Protein AF-A0ABD1TBK9-F1 (afdb_monomer_lite)

Radius of gyration: 21.51 Å; chains: 1; bounding box: 66×29×46 Å

Structure (mmCIF, N/CA/C/O backbone):
data_AF-A0ABD1TBK9-F1
#
_entry.id   AF-A0ABD1TBK9-F1
#
loop_
_atom_site.group_PDB
_atom_site.id
_atom_site.type_symbol
_atom_site.label_atom_id
_atom_site.label_alt_id
_atom_site.label_comp_id
_atom_site.label_asym_id
_atom_site.label_entity_id
_atom_site.label_seq_id
_atom_site.pdbx_PDB_ins_code
_atom_site.Cartn_x
_atom_site.Cartn_y
_atom_site.Cartn_z
_atom_site.occupancy
_atom_site.B_iso_or_equiv
_atom_site.auth_seq_id
_atom_site.auth_comp_id
_atom_site.auth_asym_id
_atom_site.auth_atom_id
_atom_site.pdbx_PDB_model_num
ATOM 1 N N . MET A 1 1 ? -43.349 -8.238 -22.561 1.00 41.34 1 MET A N 1
ATOM 2 C CA . MET A 1 1 ? -42.572 -7.432 -21.591 1.00 41.34 1 MET A CA 1
ATOM 3 C C . MET A 1 1 ? -41.735 -8.363 -20.718 1.00 41.34 1 MET A C 1
ATOM 5 O O . MET A 1 1 ? -42.295 -9.047 -19.872 1.00 41.34 1 MET A O 1
ATOM 9 N N . ARG A 1 2 ? -40.418 -8.456 -20.949 1.00 44.94 2 ARG A N 1
ATOM 10 C CA . ARG A 1 2 ? -39.508 -9.195 -20.057 1.00 44.94 2 ARG A CA 1
ATOM 11 C C . ARG A 1 2 ? -39.253 -8.323 -18.826 1.00 44.94 2 ARG A C 1
ATOM 13 O O . ARG A 1 2 ? -38.683 -7.247 -18.963 1.00 44.94 2 ARG A O 1
ATOM 20 N N . LYS A 1 3 ? -39.715 -8.755 -17.650 1.00 49.97 3 LYS A N 1
ATOM 21 C CA . LYS A 1 3 ? -39.369 -8.109 -16.379 1.00 49.97 3 LYS A CA 1
ATOM 22 C C . LYS A 1 3 ? -37.904 -8.426 -16.082 1.00 49.97 3 LYS A C 1
ATOM 24 O O . LYS A 1 3 ? -37.571 -9.561 -15.756 1.00 49.97 3 LYS A O 1
ATOM 29 N N . THR A 1 4 ? -37.030 -7.442 -16.234 1.00 44.91 4 THR A N 1
ATOM 30 C CA . THR A 1 4 ? -35.661 -7.493 -15.725 1.00 44.91 4 THR A CA 1
ATOM 31 C C . THR A 1 4 ? -35.729 -7.489 -14.202 1.00 44.91 4 THR A C 1
ATOM 33 O O . THR A 1 4 ? -36.047 -6.474 -13.585 1.00 44.91 4 THR A O 1
ATOM 36 N N . VAL A 1 5 ? -35.463 -8.637 -13.581 1.00 56.88 5 VAL A N 1
ATOM 37 C CA . VAL A 1 5 ? -35.210 -8.700 -12.141 1.00 56.88 5 VAL A CA 1
ATOM 38 C C . VAL A 1 5 ? -33.866 -8.013 -11.915 1.00 56.88 5 VAL A C 1
ATOM 40 O O . VAL A 1 5 ? -32.826 -8.533 -12.319 1.00 56.88 5 VAL A O 1
ATOM 43 N N . LYS A 1 6 ? -33.876 -6.812 -11.325 1.00 48.91 6 LYS A N 1
ATOM 44 C CA . LYS A 1 6 ? -32.653 -6.199 -10.796 1.00 48.91 6 LYS A CA 1
ATOM 45 C C . LYS A 1 6 ? -32.099 -7.162 -9.747 1.00 48.91 6 LYS A C 1
ATOM 47 O O . LYS A 1 6 ? -32.752 -7.400 -8.735 1.00 48.91 6 LYS A O 1
ATOM 52 N N . LYS A 1 7 ? -30.922 -7.736 -10.001 1.00 46.75 7 LYS A N 1
ATOM 53 C CA . LYS A 1 7 ? -30.163 -8.475 -8.990 1.00 46.75 7 LYS A CA 1
ATOM 54 C C . LYS A 1 7 ? -29.916 -7.502 -7.836 1.00 46.75 7 LYS A C 1
ATOM 56 O O . LYS A 1 7 ? -29.206 -6.517 -8.029 1.00 46.75 7 LYS A O 1
ATOM 61 N N . LEU A 1 8 ? -30.544 -7.729 -6.681 1.00 49.09 8 LEU A N 1
ATOM 62 C CA . LEU A 1 8 ? -30.152 -7.038 -5.457 1.00 49.09 8 LEU A CA 1
ATOM 63 C C . LEU A 1 8 ? -28.691 -7.411 -5.202 1.00 49.09 8 LEU A C 1
ATOM 65 O O . LEU A 1 8 ? -28.365 -8.584 -5.024 1.00 49.09 8 LEU A O 1
ATOM 69 N N . VAL A 1 9 ? -27.806 -6.421 -5.271 1.00 53.62 9 VAL A N 1
ATOM 70 C CA . VAL A 1 9 ? -26.445 -6.544 -4.756 1.00 53.62 9 VAL A CA 1
ATOM 71 C C . VAL A 1 9 ? -26.602 -6.776 -3.254 1.00 53.62 9 VAL A C 1
ATOM 73 O O . VAL A 1 9 ? -27.246 -5.969 -2.587 1.00 53.62 9 VAL A O 1
ATOM 76 N N . SER A 1 10 ? -26.114 -7.906 -2.738 1.00 52.06 10 SER A N 1
ATOM 77 C CA . SER A 1 10 ? -26.109 -8.162 -1.296 1.00 52.06 10 SER A CA 1
ATOM 78 C C . SER A 1 10 ? -25.350 -7.030 -0.607 1.00 52.06 10 SER A C 1
ATOM 80 O O . SER A 1 10 ? -24.216 -6.732 -0.974 1.00 52.06 10 SER A O 1
ATOM 82 N N . SER A 1 11 ? -25.997 -6.385 0.353 1.00 57.34 11 SER A N 1
ATOM 83 C CA . SER A 1 11 ? -25.601 -5.113 0.959 1.00 57.34 11 SER A CA 1
ATOM 84 C C . SER A 1 11 ? -24.466 -5.196 1.988 1.00 57.34 11 SER A C 1
ATOM 86 O O . SER A 1 11 ? -24.346 -4.287 2.794 1.00 57.34 11 SER A O 1
ATOM 88 N N . SER A 1 12 ? -23.642 -6.244 1.996 1.00 69.62 12 SER A N 1
ATOM 89 C CA . SER A 1 12 ? -22.515 -6.369 2.931 1.00 69.62 12 SER A CA 1
ATOM 90 C C . SER A 1 12 ? -21.233 -6.652 2.148 1.00 69.62 12 SER A C 1
ATOM 92 O O . SER A 1 12 ? -20.977 -7.782 1.725 1.00 69.62 12 SER A O 1
ATOM 94 N N . SER A 1 13 ? -20.461 -5.599 1.881 1.00 85.31 13 SER A N 1
ATOM 95 C CA . SER A 1 13 ? -19.109 -5.725 1.331 1.00 85.31 13 SER A CA 1
ATOM 96 C C . SER A 1 13 ? -18.233 -6.492 2.331 1.00 85.31 13 SER A C 1
ATOM 98 O O . SER A 1 13 ? -18.291 -6.172 3.511 1.00 85.31 13 SER A O 1
ATOM 100 N N . PRO A 1 14 ? -17.375 -7.440 1.909 1.00 92.94 14 PRO A N 1
ATOM 101 C CA . PRO A 1 14 ? -16.468 -8.136 2.829 1.00 92.94 14 PRO A CA 1
ATOM 102 C C . PRO A 1 14 ? -15.331 -7.242 3.359 1.00 92.94 14 PRO A C 1
ATOM 104 O O . PRO A 1 14 ? -14.483 -7.713 4.112 1.00 92.94 14 PRO A O 1
ATOM 107 N N . TRP A 1 15 ? -15.264 -5.984 2.919 1.00 95.44 15 TRP A N 1
ATOM 108 C CA . TRP A 1 15 ? -14.154 -5.067 3.188 1.00 95.44 15 TRP A CA 1
ATOM 109 C C . TRP A 1 15 ? -14.458 -4.006 4.243 1.00 95.44 15 TRP A C 1
ATOM 111 O O . TRP A 1 15 ? -13.534 -3.339 4.692 1.00 95.44 15 TRP A O 1
ATOM 121 N N . TYR A 1 16 ? -15.728 -3.832 4.600 1.00 94.69 16 TYR A N 1
ATOM 122 C CA . TYR A 1 16 ? -16.180 -2.806 5.535 1.00 94.69 16 TYR A CA 1
ATOM 123 C C . TYR A 1 16 ? -17.045 -3.438 6.620 1.00 94.69 16 TYR A C 1
ATOM 125 O O . TYR A 1 16 ? -17.432 -4.601 6.500 1.00 94.69 16 TYR A O 1
ATOM 133 N N . ASP A 1 17 ? -17.354 -2.650 7.647 1.00 92.38 17 ASP A N 1
ATOM 134 C CA . ASP A 1 17 ? -18.195 -3.039 8.780 1.00 92.38 17 ASP A CA 1
ATOM 135 C C . ASP A 1 17 ? -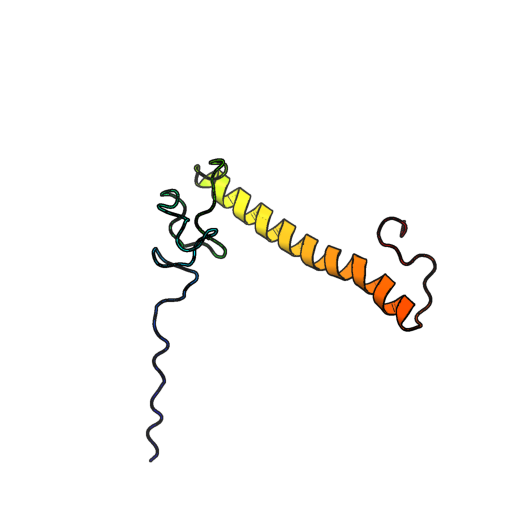17.511 -4.067 9.723 1.00 92.38 17 ASP A C 1
ATOM 137 O O . ASP A 1 17 ? -16.395 -4.544 9.462 1.00 92.38 17 ASP A O 1
ATOM 141 N N . PRO A 1 18 ? -18.135 -4.411 10.869 1.00 90.75 18 PRO A N 1
ATOM 142 C CA . PRO A 1 18 ? -17.553 -5.349 11.834 1.00 90.75 18 PRO A CA 1
ATOM 143 C C . PRO A 1 18 ? -17.305 -6.764 11.287 1.00 90.75 18 PRO A C 1
ATOM 145 O O . PRO A 1 18 ? -16.404 -7.448 11.774 1.00 90.75 18 PRO A O 1
ATOM 148 N N . ASP A 1 19 ? -18.065 -7.177 10.267 1.00 91.12 19 ASP A N 1
ATOM 149 C CA . ASP A 1 19 ? -17.989 -8.505 9.637 1.00 91.12 19 ASP A CA 1
ATOM 150 C C . ASP A 1 19 ? -16.943 -8.590 8.504 1.00 91.12 19 ASP A C 1
ATOM 152 O O . ASP A 1 19 ? -16.866 -9.601 7.797 1.00 91.12 19 ASP A O 1
ATOM 156 N N . ARG A 1 20 ? -16.127 -7.543 8.309 1.00 94.62 20 ARG A N 1
ATOM 157 C CA . ARG A 1 20 ? -15.057 -7.534 7.302 1.00 94.62 20 ARG A CA 1
ATOM 158 C C . ARG A 1 20 ? -14.016 -8.631 7.529 1.00 94.62 20 ARG A C 1
ATOM 160 O O . ARG A 1 20 ? -13.795 -9.111 8.644 1.00 94.62 20 ARG A O 1
ATOM 167 N N . VAL A 1 21 ? -13.293 -8.974 6.466 1.00 96.19 21 VAL A N 1
ATOM 168 C CA . VAL A 1 21 ? -12.138 -9.873 6.568 1.00 96.19 21 VAL A CA 1
ATOM 169 C C . VAL A 1 21 ? -11.017 -9.259 7.414 1.00 96.19 21 VAL A C 1
ATOM 171 O O . VAL A 1 21 ? -10.761 -8.060 7.366 1.00 96.19 21 VAL A O 1
ATOM 174 N N . LYS A 1 22 ? -10.320 -10.101 8.181 1.00 97.12 22 LYS A N 1
ATOM 175 C CA . LYS A 1 22 ? -9.237 -9.693 9.088 1.00 97.12 22 LYS A CA 1
ATOM 176 C C . LYS A 1 22 ? -7.909 -10.349 8.713 1.00 97.12 22 LYS A C 1
ATOM 178 O O . LYS A 1 22 ? -7.892 -11.380 8.041 1.00 97.12 22 LYS A O 1
ATOM 183 N N . TYR A 1 23 ? -6.794 -9.777 9.164 1.00 97.12 23 TYR A N 1
ATOM 184 C CA . TYR A 1 23 ? -5.446 -10.120 8.678 1.00 97.12 23 TYR A CA 1
ATOM 185 C C . TYR A 1 23 ? -4.992 -11.575 8.937 1.00 97.12 23 TYR A C 1
ATOM 187 O O . TYR A 1 23 ? -4.195 -12.103 8.167 1.00 97.12 23 TYR A O 1
ATOM 195 N N . LEU A 1 24 ? -5.521 -12.246 9.971 1.00 97.56 24 LEU A N 1
ATOM 196 C CA . LEU A 1 24 ? -5.291 -13.674 10.273 1.00 97.56 24 LEU A CA 1
ATOM 197 C C . LEU A 1 24 ? -6.540 -14.538 10.033 1.00 97.56 24 LEU A C 1
ATOM 199 O O . LEU A 1 24 ? -6.603 -15.686 10.486 1.00 97.56 24 LEU A O 1
ATOM 203 N N . GLY A 1 25 ? -7.559 -13.998 9.361 1.00 95.50 25 GLY A N 1
ATOM 204 C CA . GLY A 1 25 ? -8.827 -14.685 9.140 1.00 95.50 25 GLY A CA 1
ATOM 205 C C . GLY A 1 25 ? -9.455 -15.168 10.461 1.00 95.50 25 GLY A C 1
ATOM 206 O O . GLY A 1 25 ? -9.612 -14.362 11.381 1.00 95.50 25 GLY A O 1
ATOM 207 N N . PRO A 1 26 ? -9.788 -16.468 10.605 1.00 95.06 26 PRO A N 1
ATOM 208 C CA . PRO A 1 26 ? -10.393 -17.011 11.828 1.00 95.06 26 PRO A CA 1
ATOM 209 C C . PRO A 1 26 ? -9.554 -16.830 13.102 1.00 95.06 26 PRO A C 1
ATOM 211 O O . PRO A 1 26 ? -10.098 -16.897 14.200 1.00 95.06 26 PRO A O 1
ATOM 214 N N . PHE A 1 27 ? -8.242 -16.605 12.976 1.00 96.56 27 PHE A N 1
ATOM 215 C CA . PHE A 1 27 ? -7.335 -16.458 14.118 1.00 96.56 27 PHE A CA 1
ATOM 216 C C . PHE A 1 27 ? -7.158 -15.005 14.576 1.00 96.56 27 PHE A C 1
ATOM 218 O O . PHE A 1 27 ? -6.410 -14.755 15.517 1.00 96.56 27 PHE A O 1
ATOM 225 N N . SER A 1 28 ? -7.823 -14.038 13.935 1.00 92.75 28 SER A N 1
ATOM 226 C CA . SER A 1 28 ? -7.663 -12.618 14.275 1.00 92.75 28 SER A CA 1
ATOM 227 C C . SER A 1 28 ? -8.265 -12.222 15.620 1.00 92.75 28 SER A C 1
ATOM 229 O O . SER A 1 28 ? -7.870 -11.192 16.154 1.00 92.75 28 SER A O 1
ATOM 231 N N . GLY A 1 29 ? -9.213 -12.998 16.154 1.00 91.88 29 GLY A N 1
ATOM 232 C CA . GLY A 1 29 ? -9.905 -12.651 17.393 1.00 91.88 29 GLY A CA 1
ATOM 233 C C . GLY A 1 29 ? -10.583 -11.276 17.327 1.00 91.88 29 GLY A C 1
ATOM 234 O O . GLY A 1 29 ? -11.163 -10.887 16.300 1.00 91.88 29 GLY A O 1
ATOM 235 N N . GLU A 1 30 ? -10.513 -10.543 18.437 1.00 92.25 30 GLU A N 1
ATOM 236 C CA . GLU A 1 30 ? -10.998 -9.167 18.523 1.00 92.25 30 GLU A CA 1
ATOM 237 C C . GLU A 1 30 ? -9.970 -8.187 17.951 1.00 92.25 30 GLU A C 1
ATOM 239 O O . GLU A 1 30 ? -8.779 -8.249 18.247 1.00 92.25 30 GLU A O 1
ATOM 244 N N . SER A 1 31 ? -10.452 -7.278 17.105 1.00 94.69 31 SER A N 1
ATOM 245 C CA . SER A 1 31 ? -9.636 -6.197 16.551 1.00 94.69 31 SER A CA 1
ATOM 246 C C . SER A 1 31 ? -9.612 -5.020 17.530 1.00 94.69 31 SER A C 1
ATOM 248 O O . SER A 1 31 ? -10.560 -4.875 18.306 1.00 94.69 31 SER A O 1
ATOM 250 N N . PRO A 1 32 ? -8.579 -4.158 17.495 1.00 96.38 32 PRO A N 1
ATOM 251 C CA . PRO A 1 32 ? -8.584 -2.919 18.265 1.00 96.38 32 PRO A CA 1
ATOM 252 C C . PRO A 1 32 ? -9.869 -2.110 18.034 1.00 96.38 32 PRO A C 1
ATOM 254 O O . PRO A 1 32 ? -10.360 -2.027 16.910 1.00 96.38 32 PRO A O 1
ATOM 257 N N . ASN A 1 33 ? -10.414 -1.505 19.092 1.00 96.06 33 ASN A N 1
ATOM 258 C CA . ASN A 1 33 ? -11.712 -0.815 19.064 1.00 96.06 33 ASN A CA 1
ATOM 259 C C . ASN A 1 33 ? -11.768 0.396 18.114 1.00 96.06 33 ASN A C 1
ATOM 261 O O . ASN A 1 33 ? -12.852 0.770 17.679 1.00 96.06 33 ASN A O 1
ATOM 265 N N . TYR A 1 34 ? -10.619 0.995 17.796 1.00 95.19 34 TYR A N 1
ATOM 266 C CA . TYR A 1 34 ? -10.479 2.086 16.828 1.00 95.19 34 TYR A CA 1
ATOM 267 C C . TYR A 1 34 ? -10.395 1.605 15.366 1.00 95.19 34 TYR A C 1
ATOM 269 O O . TYR A 1 34 ? -10.506 2.421 14.457 1.00 95.19 34 TYR A O 1
ATOM 277 N N . LEU A 1 35 ? -10.244 0.298 15.119 1.00 96.69 35 LEU A N 1
ATOM 278 C CA . LEU A 1 35 ? -10.288 -0.307 13.782 1.00 96.69 35 LEU A CA 1
ATOM 279 C C . LEU A 1 35 ? -11.682 -0.887 13.522 1.00 96.69 35 LEU A C 1
ATOM 281 O O . LEU A 1 35 ? -11.931 -2.093 13.659 1.00 96.69 35 LEU A O 1
ATOM 285 N N . THR A 1 36 ? -12.618 -0.004 13.189 1.00 95.44 36 THR A N 1
ATOM 286 C CA . THR A 1 36 ? -14.053 -0.312 13.087 1.00 95.44 36 THR A CA 1
ATOM 287 C C . THR A 1 36 ? -14.471 -0.905 11.742 1.00 95.44 36 THR A C 1
ATOM 289 O O . THR A 1 36 ? -15.579 -1.428 11.632 1.00 95.44 36 THR A O 1
ATOM 292 N N . GLY A 1 37 ? -13.601 -0.895 10.730 1.00 95.44 37 GLY A N 1
ATOM 293 C CA . GLY A 1 37 ? -13.960 -1.286 9.368 1.00 95.44 37 GLY A CA 1
ATOM 294 C C . GLY A 1 37 ? -14.565 -0.162 8.537 1.00 95.44 37 GLY A C 1
ATOM 295 O O . GLY A 1 37 ? -15.233 -0.440 7.547 1.00 95.44 37 GLY A O 1
ATOM 296 N N . GLU A 1 38 ? -14.365 1.094 8.929 1.00 95.56 38 GLU A N 1
ATOM 297 C CA . GLU A 1 38 ? -14.822 2.270 8.172 1.00 95.56 38 GLU A CA 1
ATOM 298 C C . GLU A 1 38 ? -13.825 2.700 7.084 1.00 95.56 38 GLU A C 1
ATOM 300 O O . GLU A 1 38 ? -14.201 3.347 6.105 1.00 95.56 38 GLU A O 1
ATOM 305 N N . PHE A 1 39 ? -12.552 2.318 7.226 1.00 95.88 39 PHE A N 1
ATOM 306 C CA . PHE A 1 39 ? -11.468 2.727 6.335 1.00 95.88 39 PHE A CA 1
ATOM 307 C C . PHE A 1 39 ? -11.099 1.615 5.341 1.00 95.88 39 PHE A C 1
ATOM 309 O O . PHE A 1 39 ? -11.128 0.431 5.683 1.00 95.88 39 PHE A O 1
ATOM 316 N N . PRO A 1 40 ? -10.743 1.960 4.088 1.00 96.75 40 PRO A N 1
ATOM 317 C CA . PRO A 1 40 ? -10.294 0.972 3.114 1.00 96.75 40 PRO A CA 1
ATOM 318 C C . PRO A 1 40 ? -8.991 0.314 3.579 1.00 96.75 40 PRO A C 1
ATOM 320 O O . PRO A 1 40 ? -8.089 0.996 4.050 1.00 96.75 40 PRO A O 1
ATOM 323 N N . GLY A 1 41 ? -8.876 -1.004 3.403 1.00 96.25 41 GLY A N 1
ATOM 324 C CA . GLY A 1 41 ? -7.682 -1.742 3.831 1.00 96.25 41 GLY A CA 1
ATOM 325 C C . GLY A 1 41 ? -7.626 -2.023 5.335 1.00 96.25 41 GLY A C 1
ATOM 326 O O . GLY A 1 41 ? -6.647 -2.597 5.804 1.00 96.25 41 GLY A O 1
ATOM 327 N N . ASP A 1 42 ? -8.679 -1.702 6.089 1.00 97.38 42 ASP A N 1
ATOM 328 C CA . ASP A 1 42 ? -8.767 -2.064 7.498 1.00 97.38 42 ASP A CA 1
ATOM 329 C C . ASP A 1 42 ? -8.984 -3.578 7.651 1.00 97.38 42 ASP A C 1
ATOM 331 O O . ASP A 1 42 ? -10.093 -4.085 7.519 1.00 97.38 42 ASP A O 1
ATOM 335 N N . TYR A 1 43 ? -7.921 -4.311 7.971 1.00 97.62 43 TYR A N 1
ATOM 336 C CA . TYR A 1 43 ? -7.971 -5.745 8.294 1.00 97.62 43 TYR A CA 1
ATOM 337 C C . TYR A 1 43 ? -7.868 -5.995 9.809 1.00 97.62 43 TYR A C 1
ATOM 339 O O . TYR A 1 43 ? -7.575 -7.114 10.250 1.00 97.62 43 TYR A O 1
ATOM 347 N N . GLY A 1 44 ? -8.080 -4.955 10.620 1.00 97.00 44 GLY A N 1
ATOM 348 C CA . GLY A 1 44 ? -8.019 -5.029 12.076 1.00 97.00 44 GLY A CA 1
ATOM 349 C C . GLY A 1 44 ? -6.617 -5.310 12.617 1.00 97.00 44 GLY A C 1
ATOM 350 O O . GLY A 1 44 ? -6.498 -5.937 13.670 1.00 97.00 44 GLY A O 1
ATOM 351 N N . TRP A 1 45 ? -5.568 -4.908 11.890 1.00 97.81 45 TRP A N 1
ATOM 352 C CA . TRP A 1 45 ? -4.178 -5.140 12.272 1.00 97.81 45 TRP A CA 1
ATOM 353 C C . TRP A 1 45 ? -3.512 -3.865 12.791 1.00 97.81 45 TRP A C 1
ATOM 355 O O . TRP A 1 45 ? -3.101 -3.010 12.017 1.00 97.81 45 TRP A O 1
ATOM 365 N N . ASP A 1 46 ? -3.365 -3.778 14.112 1.00 97.12 46 ASP A N 1
ATOM 366 C CA . ASP A 1 46 ? -2.458 -2.832 14.771 1.00 97.12 46 ASP A CA 1
ATOM 367 C C . ASP A 1 46 ? -1.933 -3.441 16.081 1.00 97.12 46 ASP A C 1
ATOM 369 O O . ASP A 1 46 ? -2.272 -3.027 17.187 1.00 97.12 46 ASP A O 1
ATOM 373 N N . THR A 1 47 ? -1.120 -4.496 15.972 1.00 96.31 47 THR A N 1
ATOM 374 C CA . THR A 1 47 ? -0.540 -5.175 17.148 1.00 96.31 47 THR A CA 1
ATOM 375 C C . THR A 1 47 ? 0.457 -4.304 17.916 1.00 96.31 47 THR A C 1
ATOM 377 O O . THR A 1 47 ? 0.785 -4.622 19.056 1.00 96.31 47 THR A O 1
ATOM 380 N N . ALA A 1 48 ? 0.966 -3.239 17.290 1.00 96.44 48 ALA A N 1
ATOM 381 C CA . ALA A 1 48 ? 1.920 -2.309 17.888 1.00 96.44 48 ALA A CA 1
ATOM 382 C C . ALA A 1 48 ? 1.244 -1.073 18.515 1.00 96.44 48 ALA A C 1
ATOM 384 O O . ALA A 1 48 ? 1.899 -0.350 19.264 1.00 96.44 48 ALA A O 1
ATOM 385 N N . GLY A 1 49 ? -0.043 -0.837 18.238 1.00 96.12 49 GLY A N 1
ATOM 386 C CA . GLY A 1 49 ? -0.805 0.304 18.748 1.00 96.12 49 GLY A CA 1
ATOM 387 C C . GLY A 1 49 ? -0.362 1.650 18.173 1.00 96.12 49 GLY A C 1
ATOM 388 O O . GLY A 1 49 ? -0.516 2.675 18.839 1.00 96.12 49 GLY A O 1
ATOM 389 N N . LEU A 1 50 ? 0.220 1.664 16.970 1.00 96.56 50 LEU A N 1
ATOM 390 C CA . LEU A 1 50 ? 0.785 2.876 16.359 1.00 96.56 50 LEU A CA 1
ATOM 391 C C . LEU A 1 50 ? -0.288 3.865 15.894 1.00 96.56 50 LEU A C 1
ATOM 393 O O . LEU A 1 50 ? 0.034 5.023 15.624 1.00 96.56 50 LEU A O 1
ATOM 397 N N . SER A 1 51 ? -1.542 3.422 15.798 1.00 96.12 51 SER A N 1
ATOM 398 C CA . SER A 1 51 ? -2.658 4.224 15.301 1.00 96.12 51 SER A CA 1
ATOM 399 C C . SER A 1 51 ? -3.834 4.310 16.277 1.00 96.12 51 SER A C 1
ATOM 401 O O . SER A 1 51 ? -4.966 4.547 15.868 1.00 96.12 51 SER A O 1
ATOM 403 N N . ALA A 1 52 ? -3.584 4.130 17.575 1.00 95.62 52 ALA A N 1
ATOM 404 C CA . ALA A 1 52 ? -4.635 4.223 18.589 1.00 95.62 52 ALA A CA 1
ATOM 405 C C . ALA A 1 52 ? -5.207 5.647 18.753 1.00 95.62 52 ALA A C 1
ATOM 407 O O . ALA A 1 52 ? -6.364 5.810 19.137 1.00 95.62 52 ALA A O 1
ATOM 408 N N . ASP A 1 53 ? -4.398 6.676 18.483 1.00 96.56 53 ASP A N 1
ATOM 409 C CA . ASP A 1 53 ? -4.825 8.076 18.486 1.00 96.56 53 ASP A CA 1
ATOM 410 C C . ASP A 1 53 ? -5.425 8.465 17.116 1.00 96.56 53 ASP A C 1
ATOM 412 O O . ASP A 1 53 ? -4.753 8.271 16.100 1.00 96.56 53 ASP A O 1
ATOM 416 N N . PRO A 1 54 ? -6.643 9.042 17.049 1.00 94.88 54 PRO A N 1
ATOM 417 C CA . PRO A 1 54 ? -7.309 9.350 15.779 1.00 94.88 54 PRO A CA 1
ATOM 418 C C . PRO A 1 54 ? -6.545 10.317 14.865 1.00 94.88 54 PRO A C 1
ATOM 420 O O . PRO A 1 54 ? -6.593 10.169 13.642 1.00 94.88 54 PRO A O 1
ATOM 423 N N . GLU A 1 55 ? -5.833 11.302 15.424 1.00 96.31 55 GLU A N 1
ATOM 424 C CA . GLU A 1 55 ? -5.034 12.240 14.624 1.00 96.31 55 GLU A CA 1
ATOM 425 C C . GLU A 1 55 ? -3.823 11.529 14.003 1.00 96.31 55 GLU A C 1
ATOM 427 O O . GLU A 1 55 ? -3.510 11.711 12.822 1.00 96.31 55 GLU A O 1
ATOM 432 N N . THR A 1 56 ? -3.164 10.679 14.785 1.00 96.62 56 THR A N 1
ATOM 433 C CA . THR A 1 56 ? -2.054 9.837 14.326 1.00 96.62 56 THR A CA 1
ATOM 434 C C . THR A 1 56 ? -2.518 8.814 13.291 1.00 96.62 56 THR A C 1
ATOM 436 O O . THR A 1 56 ? -1.853 8.641 12.271 1.00 96.62 56 THR A O 1
ATOM 439 N N . PHE A 1 57 ? -3.681 8.192 13.493 1.00 96.88 57 PHE A N 1
ATOM 440 C CA . PHE A 1 57 ? -4.281 7.269 12.530 1.00 96.88 57 PHE A CA 1
ATOM 441 C C . PHE A 1 57 ? -4.532 7.944 11.179 1.00 96.88 57 PHE A C 1
ATOM 443 O O . PHE A 1 57 ? -4.096 7.424 10.155 1.00 96.88 57 PHE A O 1
ATOM 450 N N . ALA A 1 58 ? -5.136 9.137 11.165 1.00 96.62 58 ALA A N 1
ATOM 451 C CA . ALA A 1 58 ? -5.367 9.882 9.927 1.00 96.62 58 ALA A CA 1
ATOM 452 C C . ALA A 1 58 ? -4.057 10.168 9.168 1.00 96.62 58 ALA A C 1
ATOM 454 O O . ALA A 1 58 ? -3.977 9.949 7.957 1.00 96.62 58 ALA A O 1
ATOM 455 N N . LYS A 1 59 ? -2.999 10.576 9.885 1.00 97.88 59 LYS A N 1
ATOM 456 C CA . LYS A 1 59 ? -1.663 10.781 9.299 1.00 97.88 59 LYS A CA 1
ATOM 457 C C . LYS A 1 59 ? -1.066 9.476 8.772 1.00 97.88 59 LYS A C 1
ATOM 459 O O . LYS A 1 59 ? -0.495 9.466 7.685 1.00 97.88 59 LYS A O 1
ATOM 464 N N . ASN A 1 60 ? -1.216 8.371 9.500 1.00 97.94 60 ASN A N 1
ATOM 465 C CA . ASN A 1 60 ? -0.735 7.062 9.064 1.00 97.94 60 ASN A CA 1
ATOM 466 C C . ASN A 1 60 ? -1.462 6.577 7.802 1.00 97.94 60 ASN A C 1
ATOM 468 O O . ASN A 1 60 ? -0.799 6.056 6.908 1.00 97.94 60 ASN A O 1
ATOM 472 N N . CYS A 1 61 ? -2.770 6.823 7.664 1.00 97.62 61 CYS A N 1
ATOM 473 C CA . CYS A 1 61 ? -3.505 6.542 6.426 1.00 97.62 61 CYS 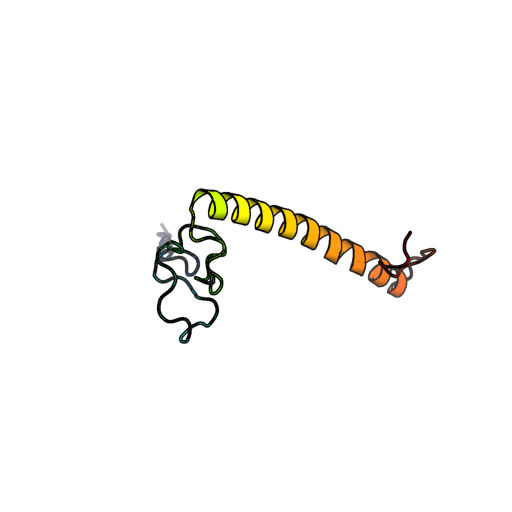A CA 1
ATOM 474 C C . CYS A 1 61 ? -2.969 7.359 5.238 1.00 97.62 61 CYS A C 1
ATOM 476 O O . CYS A 1 61 ? -2.790 6.824 4.142 1.00 97.62 61 CYS A O 1
ATOM 478 N N . GLU A 1 62 ? -2.680 8.651 5.432 1.00 98.12 62 GLU A N 1
ATOM 479 C CA . GLU A 1 62 ? -2.065 9.478 4.384 1.00 98.12 62 GLU A CA 1
ATOM 480 C C . GLU A 1 62 ? -0.678 8.952 3.993 1.00 98.12 62 GLU A C 1
ATOM 482 O O . GLU A 1 62 ? -0.385 8.804 2.800 1.00 98.12 62 GLU A O 1
ATOM 487 N N . LEU A 1 63 ? 0.158 8.613 4.983 1.00 98.56 63 LEU A N 1
ATOM 488 C CA . LEU A 1 63 ? 1.469 8.010 4.753 1.00 98.56 63 LEU A CA 1
ATOM 489 C C . LEU A 1 63 ? 1.330 6.707 3.963 1.00 98.56 63 LEU A C 1
ATOM 491 O O . LEU A 1 63 ? 1.986 6.561 2.932 1.00 98.56 63 LEU A O 1
ATOM 495 N N . GLU A 1 64 ? 0.467 5.790 4.387 1.00 98.50 64 GLU A N 1
ATOM 496 C CA . GLU A 1 64 ? 0.252 4.500 3.730 1.00 98.50 64 GLU A CA 1
ATOM 497 C C . GLU A 1 64 ? -0.149 4.666 2.258 1.00 98.50 64 GLU A C 1
ATOM 499 O O . GLU A 1 64 ? 0.443 4.041 1.370 1.00 98.50 64 GLU A O 1
ATOM 504 N N . VAL A 1 65 ? -1.106 5.550 1.965 1.00 98.44 65 VAL A N 1
ATOM 505 C CA . VAL A 1 65 ? -1.609 5.750 0.598 1.00 98.44 65 VAL A CA 1
ATOM 506 C C . VAL A 1 65 ? -0.551 6.387 -0.301 1.00 98.44 65 VAL A C 1
ATOM 508 O O . VAL A 1 65 ? -0.388 5.971 -1.455 1.00 98.44 65 VAL A O 1
ATOM 511 N N . ILE A 1 66 ? 0.188 7.384 0.192 1.00 98.62 66 ILE A N 1
ATOM 512 C CA . ILE A 1 66 ? 1.250 8.026 -0.591 1.00 98.62 66 ILE A CA 1
ATOM 513 C C . ILE A 1 66 ? 2.403 7.052 -0.845 1.00 98.62 66 ILE A C 1
ATOM 515 O O . ILE A 1 66 ? 2.847 6.938 -1.992 1.00 98.62 66 ILE A O 1
ATOM 519 N N . HIS A 1 67 ? 2.836 6.296 0.165 1.00 98.75 67 HIS A N 1
ATOM 520 C CA . HIS A 1 67 ? 3.865 5.271 -0.015 1.00 98.75 67 HIS A CA 1
ATOM 521 C C . HIS A 1 67 ? 3.406 4.183 -0.984 1.00 98.75 67 HIS A C 1
ATOM 523 O O . HIS A 1 67 ? 4.172 3.809 -1.866 1.00 98.75 67 HIS A O 1
ATOM 529 N N . SER A 1 68 ? 2.149 3.741 -0.905 1.00 98.56 68 SER A N 1
ATOM 530 C CA . SER A 1 68 ? 1.588 2.758 -1.838 1.00 98.56 68 SER A CA 1
ATOM 531 C C . SER A 1 68 ? 1.628 3.254 -3.286 1.00 98.56 68 SER A C 1
ATOM 533 O O . SER A 1 68 ? 2.029 2.516 -4.185 1.00 98.56 68 SER A O 1
ATOM 535 N N . ARG A 1 69 ? 1.270 4.521 -3.536 1.00 98.69 69 ARG A N 1
ATOM 536 C CA . ARG A 1 69 ? 1.329 5.126 -4.881 1.00 98.69 69 ARG A CA 1
ATOM 537 C C . ARG A 1 69 ? 2.750 5.175 -5.432 1.00 98.69 69 ARG A C 1
ATOM 539 O O . ARG A 1 69 ? 2.974 4.762 -6.571 1.00 98.69 69 ARG A O 1
ATOM 546 N N . TRP A 1 70 ? 3.703 5.640 -4.627 1.00 98.75 70 TRP A N 1
ATOM 547 C CA . TRP A 1 70 ? 5.112 5.673 -5.018 1.00 98.75 70 TRP A CA 1
ATOM 548 C C . TRP A 1 70 ? 5.686 4.273 -5.220 1.00 98.75 70 TRP A C 1
ATOM 550 O O . TRP A 1 70 ? 6.381 4.043 -6.205 1.00 98.75 70 TRP A O 1
ATOM 560 N N . ALA A 1 71 ? 5.346 3.326 -4.347 1.00 98.62 71 ALA A N 1
ATOM 561 C CA . ALA A 1 71 ? 5.786 1.943 -4.450 1.00 98.62 71 ALA A CA 1
ATOM 562 C C . ALA A 1 71 ? 5.245 1.260 -5.712 1.00 98.62 71 ALA A C 1
ATOM 564 O O . ALA A 1 71 ? 5.999 0.550 -6.367 1.00 98.62 71 ALA A O 1
ATOM 565 N N . MET A 1 72 ? 3.989 1.502 -6.107 1.00 98.69 72 MET A N 1
ATOM 566 C CA . MET A 1 72 ? 3.434 0.956 -7.356 1.00 98.69 72 MET A CA 1
ATOM 567 C C . MET A 1 72 ? 4.204 1.446 -8.590 1.00 98.69 72 MET A C 1
ATOM 569 O O . MET A 1 72 ? 4.559 0.643 -9.454 1.00 98.69 72 MET A O 1
ATOM 573 N N . LEU A 1 73 ? 4.502 2.748 -8.660 1.00 98.62 73 LEU A N 1
ATOM 574 C CA . LEU A 1 73 ? 5.295 3.316 -9.755 1.00 98.62 73 LEU A CA 1
ATOM 575 C C . LEU A 1 73 ? 6.753 2.844 -9.711 1.00 98.62 73 LEU A C 1
ATOM 577 O O . LEU A 1 73 ? 7.310 2.498 -10.750 1.00 98.62 73 LEU A O 1
ATOM 581 N N . GLY A 1 74 ? 7.353 2.789 -8.521 1.00 98.12 74 GLY A N 1
ATOM 582 C CA . GLY A 1 74 ? 8.716 2.309 -8.313 1.00 98.12 74 GLY A CA 1
ATOM 583 C C . GLY A 1 74 ? 8.876 0.839 -8.695 1.00 98.12 74 GLY A C 1
ATOM 584 O O . GLY A 1 74 ? 9.760 0.509 -9.474 1.00 98.12 74 GLY A O 1
ATOM 585 N N . ALA A 1 75 ? 7.984 -0.038 -8.230 1.00 98.25 75 ALA A N 1
ATOM 586 C CA . ALA A 1 75 ? 8.005 -1.463 -8.557 1.00 98.25 75 ALA A CA 1
ATOM 587 C C . ALA A 1 75 ? 7.864 -1.702 -10.064 1.00 98.25 75 ALA A C 1
ATOM 589 O O . ALA A 1 75 ? 8.634 -2.473 -10.637 1.00 98.25 75 ALA A O 1
ATOM 590 N N . LEU A 1 76 ? 6.924 -1.007 -10.719 1.00 98.12 76 LEU A N 1
ATOM 591 C CA . LEU A 1 76 ? 6.794 -1.068 -12.172 1.00 98.12 76 LEU A CA 1
ATOM 592 C C . LEU A 1 76 ? 8.076 -0.579 -12.856 1.00 98.12 76 LEU A C 1
ATOM 594 O O . LEU A 1 76 ? 8.610 -1.290 -13.699 1.00 98.12 76 LEU A O 1
ATOM 598 N N . GLY A 1 77 ? 8.588 0.593 -12.473 1.00 96.75 77 GLY A N 1
ATOM 599 C CA . GLY A 1 77 ? 9.795 1.182 -13.055 1.00 96.75 77 GLY A CA 1
ATOM 600 C C . GLY A 1 77 ? 11.024 0.281 -12.931 1.00 96.75 77 GLY A C 1
ATOM 601 O O . GLY A 1 77 ? 11.725 0.081 -13.920 1.00 96.75 77 GLY A O 1
ATOM 602 N N . CYS A 1 78 ? 11.238 -0.326 -11.760 1.00 97.38 78 CYS A N 1
ATOM 603 C CA . CYS A 1 78 ? 12.362 -1.228 -11.513 1.00 97.38 78 CYS A CA 1
ATOM 604 C C . CYS A 1 78 ? 12.324 -2.494 -12.383 1.00 97.38 78 CYS A C 1
ATOM 606 O O . CYS A 1 78 ? 13.373 -3.009 -12.751 1.00 97.38 78 CYS A O 1
ATOM 608 N N . ILE A 1 79 ? 11.132 -3.012 -12.697 1.00 97.25 79 ILE A N 1
ATOM 609 C CA . ILE A 1 79 ? 10.967 -4.253 -13.474 1.00 97.25 79 ILE A CA 1
ATOM 610 C C . ILE A 1 79 ? 10.916 -3.966 -14.982 1.00 97.25 79 ILE A C 1
ATOM 612 O O . ILE A 1 79 ? 11.333 -4.792 -15.796 1.00 97.25 79 ILE A O 1
ATOM 616 N N . PHE A 1 80 ? 10.385 -2.808 -15.375 1.00 97.25 80 PHE A N 1
ATOM 617 C CA . PHE A 1 80 ? 10.047 -2.502 -16.763 1.00 97.25 80 PHE A CA 1
ATOM 618 C C . PHE A 1 80 ? 11.271 -2.458 -17.688 1.00 97.25 80 PHE A C 1
ATOM 620 O O . PHE A 1 80 ? 11.227 -3.051 -18.766 1.00 97.25 80 PHE A O 1
ATOM 627 N N . SER A 1 81 ? 12.370 -1.818 -17.270 1.00 94.25 81 SER A N 1
ATOM 628 C CA . SER A 1 81 ? 13.618 -1.758 -18.051 1.00 94.25 81 SER A CA 1
ATOM 629 C C . SER A 1 81 ? 14.211 -3.146 -18.290 1.00 94.25 81 SER A C 1
ATOM 631 O O . SER A 1 81 ? 14.507 -3.505 -19.430 1.00 94.25 81 SER A O 1
ATOM 633 N N . GLU A 1 82 ? 14.320 -3.958 -17.235 1.00 95.25 82 GLU A N 1
ATOM 634 C CA . GLU A 1 82 ? 14.832 -5.327 -17.331 1.00 95.25 82 GLU A CA 1
ATOM 635 C C . GLU A 1 82 ? 13.953 -6.202 -18.230 1.00 95.25 82 GLU A C 1
ATOM 637 O O . GLU A 1 82 ? 14.462 -7.016 -19.004 1.00 95.25 82 GLU A O 1
ATOM 642 N N . LEU A 1 83 ? 12.627 -6.041 -18.153 1.00 97.25 83 LEU A N 1
ATOM 643 C CA . LEU A 1 83 ? 11.699 -6.778 -19.004 1.00 97.25 83 LEU A CA 1
ATOM 644 C C . LEU A 1 83 ? 11.875 -6.401 -20.478 1.00 97.25 83 LEU A C 1
ATOM 646 O O . LEU A 1 83 ? 11.919 -7.290 -21.329 1.00 97.25 83 LEU A O 1
ATOM 650 N N . LEU A 1 84 ? 11.978 -5.111 -20.796 1.00 97.38 84 LEU A N 1
ATOM 651 C CA . LEU A 1 84 ? 12.161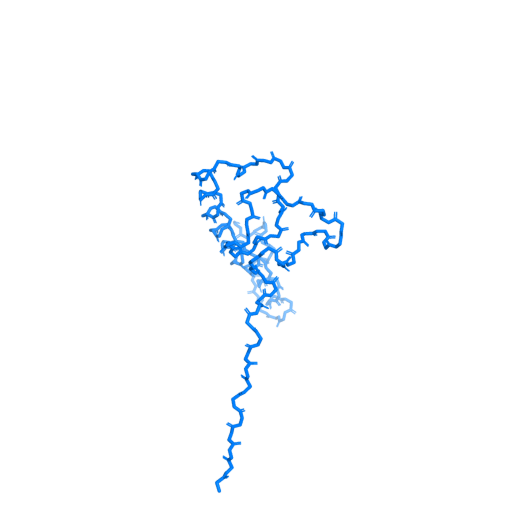 -4.654 -22.173 1.00 97.38 84 LEU A CA 1
ATOM 652 C C . LEU A 1 84 ? 13.507 -5.100 -22.761 1.00 97.38 84 LEU A C 1
ATOM 654 O O . LEU A 1 84 ? 13.544 -5.518 -23.921 1.00 97.38 84 LEU A O 1
ATOM 658 N N . ASP A 1 85 ? 14.582 -5.089 -21.969 1.00 96.44 85 ASP A N 1
ATOM 659 C CA . ASP A 1 85 ? 15.896 -5.559 -22.424 1.00 96.44 85 ASP A CA 1
ATOM 660 C C . ASP A 1 85 ? 15.910 -7.044 -22.778 1.00 96.44 85 ASP A C 1
ATOM 662 O O . ASP A 1 85 ? 16.353 -7.429 -23.867 1.00 96.44 85 ASP A O 1
ATOM 666 N N . ARG A 1 86 ? 15.281 -7.872 -21.937 1.00 95.31 86 ARG A N 1
ATOM 667 C CA . ARG A 1 86 ? 15.083 -9.304 -22.221 1.00 95.31 86 ARG A CA 1
ATOM 668 C C . ARG A 1 86 ? 14.282 -9.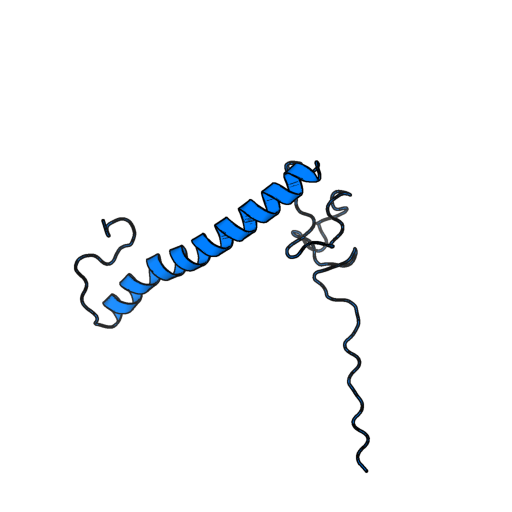560 -23.500 1.00 95.31 86 ARG A C 1
ATOM 670 O O . ARG A 1 86 ? 14.408 -10.635 -24.079 1.00 95.31 86 ARG A O 1
ATOM 677 N N . ASN A 1 87 ? 13.482 -8.591 -23.945 1.00 97.25 87 ASN A N 1
ATOM 678 C CA . ASN A 1 87 ? 12.672 -8.668 -25.162 1.00 97.25 87 ASN A CA 1
ATOM 679 C C . ASN A 1 87 ? 13.269 -7.877 -26.345 1.00 97.25 87 ASN A C 1
ATOM 681 O O . ASN A 1 87 ? 12.593 -7.681 -27.354 1.00 97.25 87 ASN A O 1
ATOM 685 N N . GLY A 1 88 ? 14.540 -7.463 -26.261 1.00 94.62 88 GLY A N 1
ATOM 686 C CA . GLY A 1 88 ? 15.311 -6.957 -27.402 1.00 94.62 88 GLY A CA 1
ATOM 687 C C . GLY A 1 88 ? 15.502 -5.440 -27.468 1.00 94.62 88 GLY A C 1
ATOM 688 O O . GLY A 1 88 ? 16.181 -4.968 -28.382 1.00 94.62 88 GLY A O 1
ATOM 689 N N . VAL A 1 89 ? 14.968 -4.670 -26.516 1.00 96.25 89 VAL A N 1
ATOM 690 C CA . VAL A 1 89 ? 15.198 -3.216 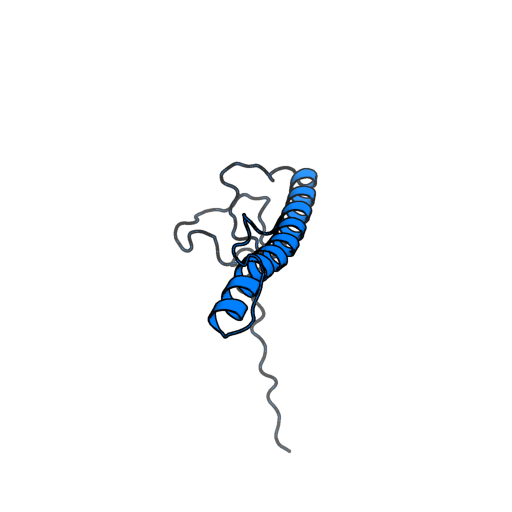-26.434 1.00 96.25 89 VAL A CA 1
ATOM 691 C C . VAL A 1 89 ? 16.531 -2.947 -25.739 1.00 96.25 89 VAL A C 1
ATOM 693 O O . VAL A 1 89 ? 16.715 -3.351 -24.607 1.00 96.25 89 VAL A O 1
ATOM 696 N N . LYS A 1 90 ? 17.474 -2.249 -26.375 1.00 93.38 90 LYS A N 1
ATOM 697 C CA . LYS A 1 90 ? 18.800 -2.021 -25.777 1.00 93.38 90 LYS A CA 1
ATOM 698 C C . LYS A 1 90 ? 18.825 -0.800 -24.862 1.00 93.38 90 LYS A C 1
ATOM 700 O O . LYS A 1 90 ? 18.534 0.307 -25.309 1.00 93.38 90 LYS A O 1
ATOM 705 N N . PHE A 1 91 ? 19.260 -1.004 -23.623 1.00 92.62 91 PHE A N 1
ATOM 706 C CA . PHE A 1 91 ? 19.563 0.054 -22.656 1.00 92.62 91 PHE A CA 1
ATOM 707 C C . PHE A 1 91 ? 21.053 0.039 -22.287 1.00 92.62 91 PHE A C 1
ATOM 709 O O . PHE A 1 91 ? 21.747 -0.946 -22.532 1.00 92.62 91 PHE A O 1
ATOM 716 N N . GLY A 1 92 ? 21.551 1.139 -21.711 1.00 92.06 92 GLY A N 1
ATOM 717 C CA . GLY A 1 92 ? 22.927 1.215 -21.202 1.00 92.06 92 GLY A CA 1
ATOM 718 C C . GLY A 1 92 ? 23.128 0.411 -19.913 1.00 92.06 92 GLY A C 1
ATOM 719 O O . GLY A 1 92 ? 24.075 -0.360 -19.810 1.00 92.06 92 GLY A O 1
ATOM 720 N N . GLU A 1 93 ? 22.204 0.554 -18.963 1.00 94.25 93 GLU A N 1
ATOM 721 C CA . GLU A 1 93 ? 22.104 -0.243 -17.738 1.00 94.25 93 GLU A CA 1
ATOM 722 C C . GLU A 1 93 ? 20.617 -0.488 -17.457 1.00 94.25 93 GLU A C 1
ATOM 724 O O . GLU A 1 93 ? 19.788 0.408 -17.623 1.00 94.25 93 GLU A O 1
ATOM 729 N N . VAL A 1 94 ? 20.274 -1.722 -17.101 1.00 93.88 94 VAL A N 1
ATOM 730 C CA . VAL A 1 94 ? 18.884 -2.199 -16.998 1.00 93.88 94 VAL A CA 1
ATOM 731 C C . VAL A 1 94 ? 18.476 -2.455 -15.559 1.00 93.88 94 VAL A C 1
ATOM 733 O O . VAL A 1 94 ? 17.287 -2.379 -15.246 1.00 93.88 94 VAL A O 1
ATOM 736 N N . VAL A 1 95 ? 19.455 -2.745 -14.701 1.00 95.38 95 VAL A N 1
ATOM 737 C CA . VAL A 1 95 ? 19.255 -3.112 -13.306 1.00 95.38 95 VAL A CA 1
ATOM 738 C C . VAL A 1 95 ? 18.991 -1.854 -12.488 1.00 95.38 95 VAL A C 1
ATOM 740 O O . VAL A 1 95 ? 19.831 -0.957 -12.415 1.00 95.38 95 VAL A O 1
ATOM 743 N N . TRP A 1 96 ? 17.833 -1.799 -11.828 1.00 96.75 96 TRP A N 1
ATOM 744 C CA . TRP A 1 96 ? 17.319 -0.574 -11.199 1.00 96.75 96 TRP A CA 1
ATOM 745 C C . TRP A 1 96 ? 18.286 0.083 -10.201 1.00 96.75 96 TRP A C 1
ATOM 747 O O . TRP A 1 96 ? 18.400 1.305 -10.164 1.00 96.75 96 TRP A O 1
ATOM 757 N N . PHE A 1 97 ? 19.031 -0.708 -9.422 1.00 96.00 97 PHE A N 1
ATOM 758 C CA . PHE A 1 97 ? 19.972 -0.192 -8.422 1.00 96.00 97 PHE A CA 1
ATOM 759 C C . PHE A 1 97 ? 21.309 0.285 -9.017 1.00 96.00 97 PHE A C 1
ATOM 761 O O . PHE A 1 97 ? 22.176 0.744 -8.276 1.00 96.00 97 PHE A O 1
ATOM 768 N N . LYS A 1 98 ? 21.494 0.164 -10.337 1.00 96.75 98 LYS A N 1
ATOM 769 C CA . LYS A 1 98 ? 22.669 0.641 -11.081 1.00 96.75 98 LYS A CA 1
ATOM 770 C C . LYS A 1 98 ? 22.335 1.726 -12.110 1.00 96.75 98 LYS A C 1
ATOM 772 O O . LYS A 1 98 ? 23.232 2.186 -12.798 1.00 96.75 98 LYS A O 1
ATOM 777 N N . ALA A 1 99 ? 21.073 2.139 -12.226 1.00 91.31 99 ALA A N 1
ATOM 778 C CA . ALA A 1 99 ? 20.596 3.019 -13.295 1.00 91.31 99 ALA A CA 1
ATOM 779 C C . ALA A 1 99 ? 21.011 4.508 -13.173 1.00 91.31 99 ALA A C 1
ATOM 781 O O . ALA A 1 99 ? 20.528 5.327 -13.956 1.00 91.31 99 ALA A O 1
ATOM 782 N N . GLY A 1 100 ? 21.834 4.865 -12.179 1.00 87.94 100 GLY A N 1
ATOM 783 C CA . GLY A 1 100 ? 22.251 6.240 -11.865 1.00 87.94 100 GLY A CA 1
ATOM 784 C C . GLY A 1 100 ? 23.638 6.615 -12.364 1.00 87.94 100 GLY A C 1
ATOM 785 O O . GLY A 1 100 ? 24.392 5.713 -12.790 1.00 87.94 100 GLY A O 1
#

Secondary structure (DSSP, 8-state):
----------S--TTSSTTS--TTGGG--SPPTT--S-STT--S--TT-TT-SHHHHHHHHHHHHHHHHHHHHHHHHHHHHHHHHHTT---S--SGGG--

Sequence (100 aa):
MRKTVKKLVSSSSPWYDPDRVKYLGPFSGESPNYLTGEFPGDYGWDTAGLSADPETFAKNCELEVIHSRWAMLGALGCIFSELLDRNGVKFGEVVWFKAG

pLDDT: mean 90.55, std 14.88, range [41.34, 98.75]

Foldseek 3Di:
DDPPDDPPDPPDDLQA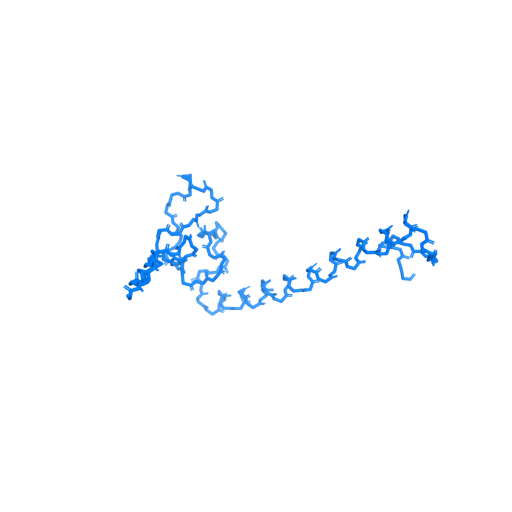APNHAAPVGVPLPDAPPVLGRPDGPRRSDDPPCQCVDPVSVVVVVVVVVVVVVVVVVVVCQQVVQVVVVVVPDDDPDRHPVPPD

InterPro domains:
  IPR001344 Chlorophyll A-B binding protein, plant and chromista [PTHR21649] (1-100)
  IPR022796 Chlorophyll A-B binding protein [PF00504] (32-99)

Organism: NCBI:txid205694